Protein AF-A0AAE4RZH1-F1 (afdb_monomer_lite)

Structure (mmCIF, N/CA/C/O backbone):
data_AF-A0AAE4RZH1-F1
#
_entry.id   AF-A0AAE4RZH1-F1
#
loop_
_atom_site.group_PDB
_atom_site.id
_atom_site.type_symbol
_atom_site.label_atom_id
_atom_site.label_alt_id
_atom_site.label_comp_id
_atom_site.label_asym_id
_atom_site.label_entity_id
_atom_site.label_seq_id
_atom_site.pdbx_PDB_ins_code
_atom_site.Cartn_x
_atom_site.Cartn_y
_atom_site.Cartn_z
_atom_site.occupancy
_atom_site.B_iso_or_equiv
_atom_site.auth_seq_id
_atom_site.auth_comp_id
_atom_site.auth_asym_id
_atom_site.auth_atom_id
_atom_site.pdbx_PDB_model_num
ATOM 1 N N . MET A 1 1 ? -10.226 2.695 15.958 1.00 78.38 1 MET A N 1
ATOM 2 C CA . MET A 1 1 ? -9.961 4.077 15.501 1.00 78.38 1 MET A CA 1
ATOM 3 C C . MET A 1 1 ? -9.413 3.978 14.092 1.00 78.38 1 MET A C 1
ATOM 5 O O . MET A 1 1 ? -8.546 3.138 13.888 1.00 78.38 1 MET A O 1
ATOM 9 N N . ASN A 1 2 ? -9.958 4.729 13.132 1.00 88.06 2 ASN A N 1
ATOM 10 C CA . ASN A 1 2 ? -9.445 4.703 11.759 1.00 88.06 2 ASN A CA 1
ATOM 11 C C . ASN A 1 2 ? -8.104 5.439 11.706 1.00 88.06 2 ASN A C 1
ATOM 13 O O . ASN A 1 2 ? -7.979 6.518 12.287 1.00 88.06 2 ASN A O 1
ATOM 17 N N . LYS A 1 3 ? -7.123 4.856 11.018 1.00 91.38 3 LYS A N 1
ATOM 18 C CA . LYS A 1 3 ? -5.804 5.440 10.775 1.00 91.38 3 LYS A CA 1
ATOM 19 C C . LYS A 1 3 ? -5.711 5.826 9.306 1.00 91.38 3 LYS A C 1
ATOM 21 O O . LYS A 1 3 ? -5.816 4.958 8.446 1.00 91.38 3 LYS A O 1
ATOM 26 N N . PHE A 1 4 ? -5.509 7.108 9.026 1.00 94.50 4 PHE A N 1
ATOM 27 C CA . PHE A 1 4 ? -5.317 7.614 7.669 1.00 94.50 4 PHE A CA 1
ATOM 28 C C . PHE A 1 4 ? -3.854 7.999 7.464 1.00 94.50 4 PHE A C 1
ATOM 30 O O . PHE A 1 4 ? -3.257 8.605 8.353 1.00 94.50 4 PHE A O 1
ATOM 37 N N . VAL A 1 5 ? -3.287 7.633 6.316 1.00 94.56 5 VAL A N 1
ATOM 38 C CA . VAL A 1 5 ? -1.898 7.935 5.942 1.00 94.56 5 VAL A CA 1
ATOM 39 C C . VAL A 1 5 ? -1.848 8.512 4.530 1.00 94.56 5 VAL A C 1
ATOM 41 O O . VAL A 1 5 ? -2.660 8.141 3.681 1.00 94.56 5 VAL A O 1
ATOM 44 N N . GLU A 1 6 ? -0.905 9.419 4.290 1.00 94.69 6 GLU A N 1
ATOM 45 C CA . GLU A 1 6 ? -0.599 9.947 2.958 1.00 94.69 6 GLU A CA 1
ATOM 46 C C . GLU A 1 6 ? 0.475 9.068 2.303 1.00 94.69 6 GLU A C 1
ATOM 48 O O . GLU A 1 6 ? 1.500 8.771 2.917 1.00 94.69 6 GLU A O 1
ATOM 53 N N . ILE A 1 7 ? 0.227 8.649 1.064 1.00 93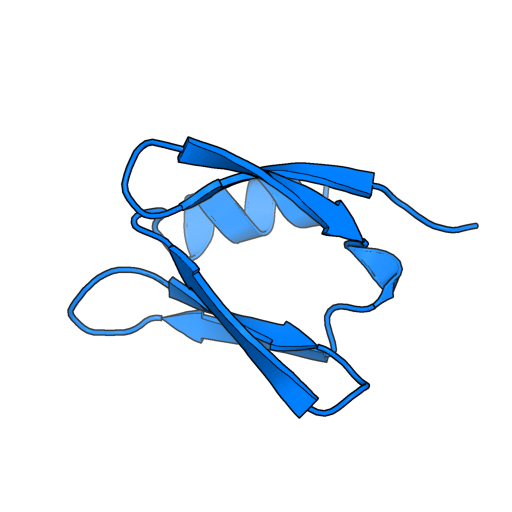.81 7 ILE A N 1
ATOM 54 C CA . ILE A 1 7 ? 1.170 7.944 0.190 1.00 93.81 7 ILE A CA 1
ATOM 55 C C . ILE A 1 7 ? 1.203 8.630 -1.181 1.00 93.81 7 ILE A C 1
ATOM 57 O O . ILE A 1 7 ? 0.338 9.447 -1.490 1.00 93.81 7 ILE A O 1
ATOM 61 N N . THR A 1 8 ? 2.172 8.275 -2.017 1.00 92.81 8 THR A N 1
ATOM 62 C CA . THR A 1 8 ? 2.237 8.675 -3.423 1.00 92.81 8 THR A CA 1
ATOM 63 C C . THR A 1 8 ? 1.867 7.480 -4.298 1.00 92.81 8 THR A C 1
ATOM 65 O O . THR A 1 8 ? 2.282 6.355 -4.011 1.00 92.81 8 THR A O 1
ATOM 68 N N . VAL A 1 9 ? 1.055 7.723 -5.321 1.00 92.44 9 VAL A N 1
ATOM 69 C CA . VAL A 1 9 ? 0.624 6.750 -6.330 1.00 92.44 9 VAL A CA 1
ATOM 70 C C . VAL A 1 9 ? 0.670 7.451 -7.680 1.00 92.44 9 VAL A C 1
ATOM 72 O O . VAL A 1 9 ? 0.029 8.490 -7.833 1.00 92.44 9 VAL A O 1
ATOM 75 N N . ASP A 1 10 ? 1.432 6.918 -8.631 1.00 90.06 10 ASP A N 1
ATOM 76 C CA . ASP A 1 10 ? 1.613 7.490 -9.974 1.00 90.06 10 ASP A CA 1
ATOM 77 C C . ASP A 1 10 ? 2.045 8.972 -9.934 1.00 90.06 10 ASP A C 1
ATOM 79 O O . ASP A 1 10 ? 1.605 9.814 -10.719 1.00 90.06 10 ASP A O 1
ATOM 83 N N . GLY A 1 11 ? 2.898 9.317 -8.964 1.00 89.69 11 GLY A N 1
ATOM 84 C CA . GLY A 1 11 ? 3.342 10.693 -8.704 1.00 89.69 11 GLY A CA 1
ATOM 85 C C . GLY A 1 11 ? 2.324 11.611 -8.005 1.00 89.69 11 GLY A C 1
ATOM 86 O O . GLY A 1 11 ? 2.673 12.747 -7.672 1.00 89.69 11 GLY A O 1
ATOM 87 N N . GLU A 1 12 ? 1.104 11.148 -7.719 1.00 93.88 12 GLU A N 1
ATOM 88 C CA . GLU A 1 12 ? 0.067 11.920 -7.027 1.00 93.88 12 GLU A CA 1
ATOM 89 C C . GLU A 1 12 ? -0.068 11.543 -5.549 1.00 93.88 12 GLU A C 1
ATOM 91 O O . GLU A 1 12 ? 0.014 10.381 -5.151 1.00 93.88 12 GLU A O 1
ATOM 96 N N . LYS A 1 13 ? -0.324 12.548 -4.705 1.00 93.62 13 LYS A N 1
ATOM 97 C CA . LYS A 1 13 ? -0.571 12.334 -3.276 1.00 93.62 13 LYS A CA 1
ATOM 98 C C . LYS A 1 13 ? -1.965 11.756 -3.052 1.00 93.62 13 LYS A C 1
ATOM 100 O O . LYS A 1 13 ? -2.968 12.383 -3.381 1.00 93.62 13 LYS A O 1
ATOM 105 N N . CYS A 1 14 ? -2.016 10.604 -2.399 1.00 93.25 14 CYS A N 1
ATOM 106 C CA . CYS A 1 14 ? -3.226 9.872 -2.064 1.00 93.25 14 CYS A CA 1
ATOM 107 C C . CYS A 1 14 ? -3.327 9.668 -0.550 1.00 93.25 14 CYS A C 1
ATOM 109 O O . CYS A 1 14 ? -2.367 9.256 0.098 1.00 93.25 14 CYS A O 1
ATOM 111 N N . ILE A 1 15 ? -4.511 9.894 0.022 1.00 94.88 15 ILE A N 1
ATOM 112 C CA . ILE A 1 15 ? 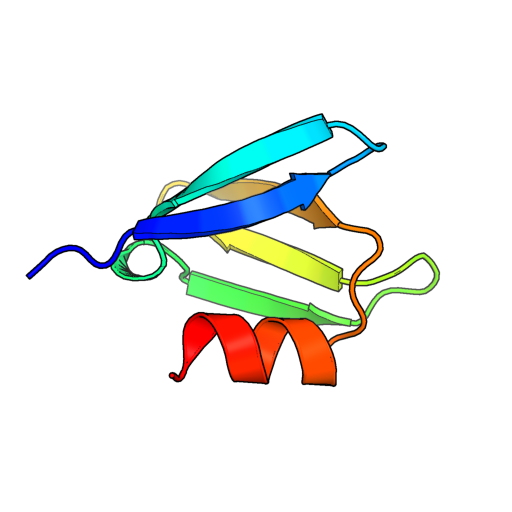-4.790 9.557 1.423 1.00 94.88 15 ILE A CA 1
ATOM 113 C C . ILE A 1 15 ? -5.522 8.220 1.458 1.00 94.88 15 ILE A C 1
ATOM 115 O O . ILE A 1 15 ? -6.601 8.082 0.882 1.00 94.88 15 ILE A O 1
ATOM 119 N N . ILE A 1 16 ? -4.964 7.245 2.174 1.00 94.69 16 ILE A N 1
ATOM 120 C CA . ILE A 1 16 ? -5.572 5.923 2.346 1.00 94.69 16 ILE A CA 1
ATOM 121 C C . ILE A 1 16 ? -5.930 5.664 3.809 1.00 94.69 16 ILE A C 1
ATOM 123 O O . ILE A 1 16 ? -5.271 6.142 4.732 1.00 94.69 16 ILE A O 1
ATOM 127 N N . ASN A 1 17 ? -6.974 4.865 4.030 1.00 94.81 17 ASN A N 1
ATOM 128 C CA . ASN A 1 17 ? -7.305 4.349 5.355 1.00 94.81 17 ASN A CA 1
ATOM 129 C C . ASN A 1 17 ? -6.485 3.078 5.625 1.00 94.81 17 ASN A C 1
ATOM 131 O O . ASN A 1 17 ? -6.859 1.989 5.188 1.00 94.81 17 ASN A O 1
ATOM 135 N N . ALA A 1 18 ? -5.387 3.212 6.367 1.00 94.06 18 ALA A N 1
ATOM 136 C CA . ALA A 1 18 ? -4.520 2.108 6.772 1.00 94.06 18 ALA A CA 1
ATOM 137 C C . ALA A 1 18 ? -5.277 1.033 7.571 1.00 94.06 18 ALA A C 1
ATOM 139 O O . ALA A 1 18 ? -4.959 -0.148 7.467 1.00 94.06 18 ALA A O 1
ATOM 140 N N . SER A 1 19 ? -6.327 1.404 8.315 1.00 94.06 19 SER A N 1
ATOM 141 C CA . SER A 1 19 ? -7.157 0.434 9.049 1.00 94.06 19 SER A CA 1
ATOM 142 C C . SER A 1 19 ? -8.011 -0.457 8.143 1.00 94.06 19 SER A C 1
ATOM 144 O O . SER A 1 19 ? -8.483 -1.497 8.593 1.00 94.06 19 SER A O 1
ATOM 146 N N . ALA A 1 20 ? -8.224 -0.056 6.888 1.00 95.00 20 ALA A N 1
ATOM 147 C CA . ALA A 1 20 ? -8.969 -0.830 5.898 1.00 95.00 20 ALA A CA 1
ATOM 148 C C . ALA A 1 20 ? -8.059 -1.696 5.010 1.00 95.00 20 ALA A C 1
ATOM 150 O O . ALA A 1 20 ? -8.562 -2.403 4.134 1.00 95.00 20 ALA A O 1
ATOM 151 N N . VAL A 1 21 ? -6.736 -1.644 5.205 1.00 94.88 21 VAL A N 1
ATOM 152 C CA . VAL A 1 21 ? -5.787 -2.491 4.475 1.00 94.88 21 VAL A CA 1
ATOM 153 C C . VAL A 1 21 ? -5.953 -3.933 4.946 1.00 94.88 21 VAL A C 1
ATOM 155 O O . VAL A 1 21 ? -5.903 -4.236 6.135 1.00 94.88 21 VAL A O 1
ATOM 158 N N . GLN A 1 22 ? -6.178 -4.830 3.994 1.00 95.69 22 GLN A N 1
ATOM 159 C CA . GLN A 1 22 ? -6.257 -6.268 4.219 1.00 95.69 22 GLN A CA 1
ATOM 160 C C . GLN A 1 22 ? -4.887 -6.931 4.051 1.00 95.69 22 GLN A C 1
ATOM 162 O O . GLN A 1 22 ? -4.548 -7.852 4.790 1.00 95.69 22 GLN A O 1
ATOM 167 N N . LEU A 1 23 ? -4.127 -6.502 3.044 1.00 94.69 23 LEU A N 1
ATOM 168 C CA . LEU A 1 23 ? -2.894 -7.152 2.608 1.00 94.69 23 LEU A CA 1
ATOM 169 C C . LEU A 1 23 ? -1.991 -6.135 1.909 1.00 94.69 23 LEU A C 1
ATOM 171 O O . LEU A 1 23 ? -2.465 -5.287 1.154 1.00 94.69 23 LEU A O 1
ATOM 175 N N . VAL A 1 24 ? -0.686 -6.301 2.102 1.00 95.44 24 VAL A N 1
ATOM 176 C CA . VAL A 1 24 ? 0.366 -5.612 1.354 1.00 95.44 24 VAL A CA 1
ATOM 177 C C . VAL A 1 24 ? 1.270 -6.664 0.713 1.00 95.44 24 VAL A C 1
ATOM 179 O O . VAL A 1 24 ? 1.696 -7.599 1.394 1.00 95.44 24 VAL A O 1
ATOM 182 N N . LYS A 1 25 ? 1.550 -6.545 -0.588 1.00 95.50 25 LYS A N 1
ATOM 183 C CA . LYS A 1 25 ? 2.346 -7.525 -1.342 1.00 95.50 25 LYS A CA 1
ATOM 184 C C . LYS A 1 25 ? 3.392 -6.829 -2.224 1.00 95.50 25 LYS A C 1
ATOM 186 O O . LYS A 1 25 ? 3.000 -5.963 -3.004 1.00 95.50 25 LYS A O 1
ATOM 191 N N . PRO A 1 26 ? 4.675 -7.231 -2.185 1.00 96.62 26 PRO A N 1
ATOM 192 C CA 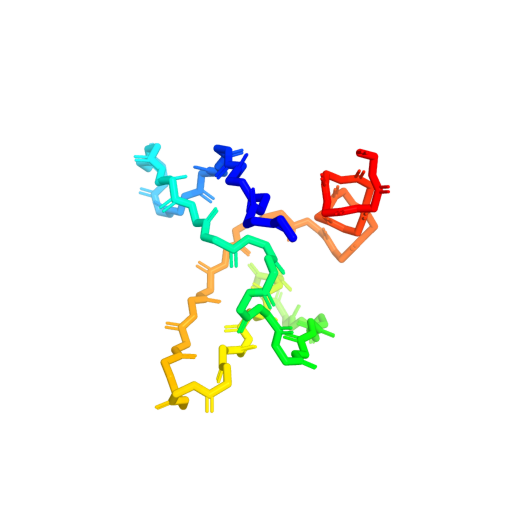. PRO A 1 26 ? 5.653 -6.767 -3.167 1.00 96.62 26 PRO A CA 1
ATOM 193 C C . PRO A 1 26 ? 5.306 -7.265 -4.581 1.00 96.62 26 PRO A C 1
ATOM 195 O O . PRO A 1 26 ? 4.749 -8.355 -4.761 1.00 96.62 26 PRO A O 1
ATOM 198 N N . THR A 1 27 ? 5.650 -6.463 -5.581 1.00 94.50 27 THR A N 1
ATOM 199 C CA . THR A 1 27 ? 5.481 -6.727 -7.017 1.00 94.50 27 THR A CA 1
ATOM 200 C C . THR A 1 27 ? 6.734 -6.282 -7.774 1.00 94.50 27 THR A C 1
ATOM 202 O O . THR A 1 27 ? 7.599 -5.634 -7.188 1.00 94.50 27 THR A O 1
ATOM 205 N N . ASP A 1 28 ? 6.827 -6.600 -9.066 1.00 91.56 28 ASP A N 1
ATOM 206 C CA . ASP A 1 28 ? 7.985 -6.220 -9.891 1.00 91.56 28 ASP A CA 1
ATOM 207 C C . ASP A 1 28 ? 8.116 -4.693 -10.074 1.00 91.56 28 ASP A C 1
ATOM 209 O O . ASP A 1 28 ? 9.209 -4.191 -10.316 1.00 91.56 28 ASP A O 1
ATOM 213 N N . GLU A 1 29 ? 7.017 -3.950 -9.907 1.00 87.94 29 GLU A N 1
ATOM 214 C CA . GLU A 1 29 ? 6.926 -2.501 -10.149 1.00 87.94 29 GLU A CA 1
ATOM 215 C C . GLU A 1 29 ? 6.790 -1.672 -8.856 1.00 87.94 29 GLU A C 1
ATOM 217 O O . GLU A 1 29 ? 6.590 -0.463 -8.910 1.00 87.94 29 GLU A O 1
ATOM 222 N N . GLY A 1 30 ? 6.882 -2.304 -7.681 1.00 93.88 30 GLY A N 1
ATOM 223 C CA . GLY A 1 30 ? 6.647 -1.649 -6.390 1.00 93.88 30 GLY A CA 1
ATOM 224 C C . GLY A 1 30 ? 5.798 -2.515 -5.469 1.00 93.88 30 GLY A C 1
ATOM 225 O O . GLY A 1 30 ? 6.053 -3.714 -5.320 1.00 93.88 30 GLY A O 1
ATOM 226 N N . THR A 1 31 ? 4.760 -1.946 -4.860 1.00 96.62 31 THR A N 1
ATOM 227 C CA . THR A 1 31 ? 3.931 -2.650 -3.871 1.00 96.62 31 THR A CA 1
ATOM 228 C C . THR A 1 31 ? 2.438 -2.527 -4.164 1.00 96.62 31 THR A C 1
ATOM 230 O O . THR A 1 31 ? 1.920 -1.449 -4.435 1.00 96.62 31 THR A O 1
ATOM 233 N N . LEU A 1 32 ? 1.723 -3.648 -4.056 1.00 96.19 32 LEU A N 1
ATOM 234 C CA . LEU A 1 32 ? 0.265 -3.713 -4.121 1.00 96.19 32 LEU A CA 1
ATOM 235 C C 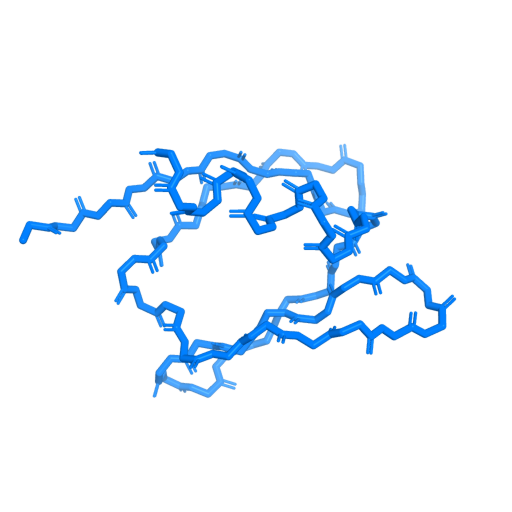. LEU A 1 32 ? -0.335 -3.627 -2.712 1.00 96.19 32 LEU A C 1
ATOM 237 O O . LEU A 1 32 ? 0.037 -4.393 -1.817 1.00 96.19 32 LEU A O 1
ATOM 241 N N . ILE A 1 33 ? -1.341 -2.771 -2.559 1.00 96.56 33 ILE A N 1
ATOM 242 C CA . ILE A 1 33 ? -2.211 -2.672 -1.385 1.00 96.56 33 ILE A CA 1
ATOM 243 C C . ILE A 1 33 ? -3.581 -3.235 -1.753 1.00 96.56 33 ILE A C 1
ATOM 245 O O . ILE A 1 33 ? -4.217 -2.758 -2.693 1.00 96.56 33 ILE A O 1
ATOM 249 N N . LEU A 1 34 ? -4.050 -4.233 -1.005 1.00 97.06 34 LEU A N 1
ATOM 250 C CA . LEU A 1 34 ? -5.416 -4.748 -1.086 1.00 97.06 34 LEU A CA 1
ATOM 251 C C . LEU A 1 34 ? -6.203 -4.270 0.132 1.00 97.06 34 LEU A C 1
ATOM 253 O O . LEU A 1 34 ? -5.784 -4.490 1.270 1.00 97.06 34 LEU A O 1
ATOM 257 N N . PHE A 1 35 ? -7.359 -3.661 -0.103 1.00 96.62 35 PHE A N 1
ATOM 258 C CA . PHE A 1 35 ? -8.281 -3.231 0.943 1.00 96.62 35 PHE A CA 1
ATOM 259 C C . PHE A 1 35 ? -9.351 -4.293 1.211 1.00 96.62 35 PHE A C 1
ATOM 261 O O . PHE A 1 35 ? -9.692 -5.087 0.337 1.00 96.62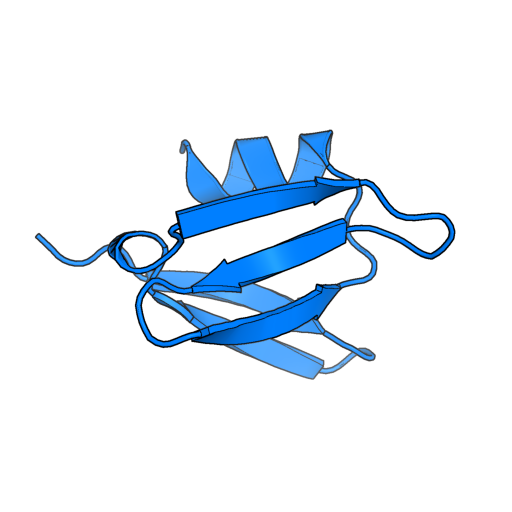 35 PHE A O 1
ATOM 268 N N . GLN A 1 36 ? -9.937 -4.267 2.408 1.00 95.94 36 GLN A N 1
ATOM 269 C CA . GLN A 1 36 ? -10.978 -5.211 2.846 1.00 95.94 36 GLN A CA 1
ATOM 270 C C . GLN A 1 36 ? -12.227 -5.221 1.947 1.00 95.94 36 GLN A C 1
ATOM 272 O O . GLN A 1 36 ? -12.944 -6.215 1.895 1.00 95.94 36 GLN A O 1
ATOM 277 N N . ASN A 1 37 ? -12.492 -4.126 1.231 1.00 95.88 37 ASN A N 1
ATOM 278 C CA . ASN A 1 37 ? -13.591 -4.020 0.269 1.00 95.88 37 ASN A CA 1
ATOM 279 C C . ASN A 1 37 ? -13.235 -4.555 -1.135 1.00 95.88 37 ASN A C 1
ATOM 281 O O . ASN A 1 37 ? -14.042 -4.430 -2.053 1.00 95.88 37 ASN A O 1
ATOM 285 N N . GLY A 1 38 ? -12.034 -5.109 -1.323 1.00 96.06 38 GLY A N 1
ATOM 286 C CA . GLY A 1 38 ? -11.541 -5.624 -2.600 1.00 96.06 38 GLY A CA 1
ATOM 287 C C . GLY A 1 38 ? -10.870 -4.586 -3.505 1.00 96.06 38 GLY A C 1
ATOM 288 O O . GLY A 1 38 ? -10.343 -4.967 -4.552 1.00 96.06 38 GLY A O 1
ATOM 289 N N . ALA A 1 39 ? -10.848 -3.303 -3.122 1.00 95.56 39 ALA A N 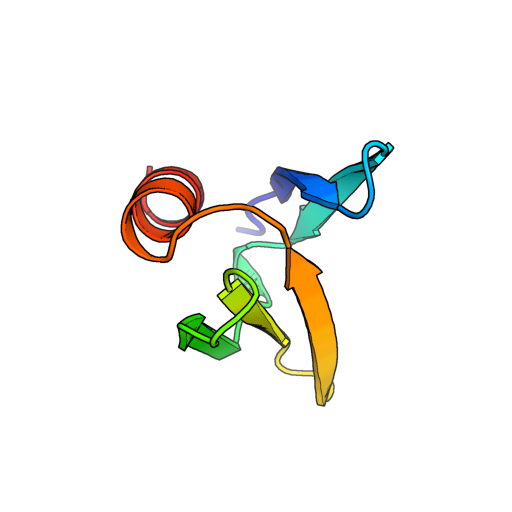1
ATOM 290 C CA . ALA A 1 39 ? -10.120 -2.274 -3.861 1.00 95.56 39 ALA A CA 1
ATOM 291 C C . ALA A 1 39 ? -8.609 -2.540 -3.830 1.00 95.56 39 ALA A C 1
ATOM 293 O O . ALA A 1 39 ? -8.081 -3.116 -2.874 1.00 95.56 39 ALA A O 1
ATOM 294 N N . LYS A 1 40 ? -7.914 -2.112 -4.885 1.00 95.25 40 LYS A N 1
ATOM 295 C CA . LYS A 1 40 ? -6.480 -2.334 -5.074 1.00 95.25 40 LYS A CA 1
ATOM 296 C C . LYS A 1 40 ? -5.798 -1.045 -5.497 1.00 95.25 40 LYS A C 1
ATOM 298 O O . LYS A 1 40 ? -6.338 -0.328 -6.333 1.00 95.25 40 LYS A O 1
ATOM 303 N N . ILE A 1 41 ? -4.620 -0.794 -4.940 1.00 94.56 41 ILE A N 1
ATOM 304 C CA . ILE A 1 41 ? -3.747 0.319 -5.322 1.00 94.56 41 ILE A CA 1
ATOM 305 C C . ILE A 1 41 ? -2.342 -0.237 -5.529 1.00 94.56 41 ILE A C 1
ATOM 307 O O . ILE A 1 41 ? -1.843 -0.965 -4.670 1.00 94.56 41 ILE A O 1
ATOM 311 N N . HIS A 1 42 ? -1.722 0.100 -6.655 1.00 95.19 42 HIS A N 1
ATOM 312 C CA . HIS A 1 42 ? -0.289 -0.081 -6.862 1.00 95.19 42 HIS A CA 1
ATOM 313 C C . HIS A 1 42 ? 0.422 1.220 -6.504 1.00 95.19 42 HIS A C 1
ATOM 315 O O . HIS A 1 42 ? -0.094 2.295 -6.778 1.00 95.19 42 HIS A O 1
ATOM 321 N N . THR A 1 43 ? 1.568 1.120 -5.846 1.00 94.69 43 THR A N 1
ATOM 322 C CA . THR A 1 43 ? 2.402 2.267 -5.489 1.00 94.69 43 THR A CA 1
ATOM 323 C C . THR A 1 43 ? 3.859 1.941 -5.766 1.00 94.69 43 THR A C 1
ATOM 325 O O . THR A 1 43 ? 4.280 0.786 -5.652 1.00 94.69 43 THR A O 1
ATOM 328 N N . GLU A 1 44 ? 4.626 2.972 -6.093 1.00 93.69 44 GLU A N 1
ATOM 329 C CA . GLU A 1 44 ? 6.058 2.905 -6.362 1.00 93.69 44 GLU A CA 1
ATOM 330 C C . GLU A 1 44 ? 6.889 2.670 -5.088 1.00 93.69 44 GLU A C 1
ATOM 332 O O . GLU A 1 44 ? 8.079 2.370 -5.178 1.00 93.69 44 GLU A O 1
ATOM 337 N N . PHE A 1 45 ? 6.287 2.772 -3.893 1.00 94.56 45 PHE A N 1
ATOM 338 C CA . PHE A 1 45 ? 6.971 2.435 -2.643 1.00 94.56 45 PHE A CA 1
ATOM 339 C C . PHE A 1 45 ? 7.423 0.974 -2.620 1.00 94.56 45 PHE A C 1
ATOM 341 O O . PHE A 1 45 ? 6.682 0.056 -2.994 1.00 94.56 45 PHE A O 1
ATOM 348 N N . SER A 1 46 ? 8.607 0.732 -2.055 1.00 95.31 46 SER A N 1
ATOM 349 C CA . SER A 1 46 ? 9.012 -0.622 -1.689 1.00 95.31 46 SER A CA 1
ATOM 350 C C . SER A 1 46 ? 8.152 -1.166 -0.543 1.00 95.31 46 SER A C 1
ATOM 352 O O . SER A 1 46 ? 7.588 -0.422 0.267 1.00 95.31 46 SER A O 1
ATOM 354 N N . PHE A 1 47 ? 8.097 -2.494 -0.422 1.00 94.75 47 PHE A N 1
ATOM 355 C CA . PHE A 1 47 ? 7.334 -3.151 0.640 1.00 94.75 47 PHE A CA 1
ATOM 356 C C . PHE A 1 47 ? 7.776 -2.695 2.038 1.00 94.75 47 PHE A C 1
ATOM 358 O O . PHE A 1 47 ? 6.943 -2.533 2.930 1.00 94.75 47 PHE A O 1
ATOM 365 N N . GLN A 1 48 ? 9.079 -2.471 2.234 1.00 94.06 48 GLN A N 1
ATOM 366 C CA . GLN A 1 48 ? 9.630 -2.049 3.519 1.00 94.06 48 GLN A CA 1
ATOM 367 C C . GLN A 1 48 ? 9.256 -0.600 3.853 1.00 94.06 48 GLN A C 1
ATOM 369 O O . GLN A 1 48 ? 8.828 -0.332 4.976 1.00 94.06 48 GLN A O 1
ATOM 374 N N . GLU A 1 49 ? 9.369 0.322 2.892 1.00 94.12 49 GLU A N 1
ATOM 375 C CA . GLU A 1 49 ? 8.959 1.721 3.077 1.00 94.12 49 GLU A CA 1
ATOM 376 C C . GLU A 1 49 ? 7.474 1.814 3.412 1.00 94.12 49 GLU A C 1
ATOM 378 O O . GLU A 1 49 ? 7.097 2.433 4.409 1.00 94.12 49 GLU A O 1
ATOM 383 N N . LEU A 1 50 ? 6.634 1.122 2.639 1.00 94.19 50 LEU A N 1
ATOM 384 C CA . LEU A 1 50 ? 5.198 1.132 2.863 1.00 94.19 50 LEU A CA 1
ATOM 385 C C . LEU A 1 50 ? 4.820 0.481 4.201 1.00 94.19 50 LEU A C 1
ATOM 387 O O . LEU A 1 50 ? 3.966 1.001 4.916 1.00 94.19 50 LEU A O 1
ATOM 391 N N . SER A 1 51 ? 5.475 -0.619 4.582 1.00 91.75 51 SER A N 1
ATOM 392 C CA . SER A 1 51 ? 5.247 -1.259 5.885 1.00 91.75 51 SER A CA 1
ATOM 393 C C . SER A 1 51 ? 5.572 -0.312 7.040 1.00 91.75 51 SER A C 1
ATOM 395 O O . SER A 1 51 ? 4.795 -0.221 7.988 1.00 91.75 51 SER A O 1
ATOM 397 N N . ASN A 1 52 ? 6.666 0.448 6.944 1.00 92.31 52 ASN A N 1
ATOM 398 C CA . ASN A 1 52 ? 7.022 1.444 7.954 1.00 92.31 52 ASN A CA 1
ATOM 399 C C . ASN A 1 52 ? 5.975 2.563 8.046 1.00 92.31 52 ASN A C 1
ATOM 401 O O . ASN A 1 52 ? 5.623 2.973 9.148 1.00 92.31 52 ASN A O 1
ATOM 405 N N . ILE A 1 53 ? 5.444 3.038 6.916 1.00 91.38 53 ILE A N 1
ATOM 406 C CA . ILE A 1 53 ? 4.385 4.063 6.894 1.00 91.38 53 ILE A CA 1
ATOM 407 C C . ILE A 1 53 ? 3.096 3.533 7.538 1.00 91.38 53 ILE A C 1
ATOM 409 O O . ILE A 1 53 ? 2.443 4.231 8.310 1.00 91.38 53 ILE A O 1
ATOM 413 N N . LEU A 1 54 ? 2.713 2.291 7.235 1.00 89.81 54 LEU A N 1
ATOM 414 C CA . LEU A 1 54 ? 1.458 1.712 7.720 1.00 89.81 54 LEU A CA 1
ATOM 415 C C . LEU A 1 54 ? 1.514 1.321 9.203 1.00 89.81 54 LEU A C 1
ATOM 417 O O . LEU A 1 54 ? 0.496 1.419 9.895 1.00 89.81 54 LEU A O 1
ATOM 421 N N . LEU A 1 55 ? 2.675 0.891 9.701 1.00 82.81 55 LEU A N 1
ATOM 422 C CA . LEU A 1 55 ? 2.844 0.382 11.066 1.00 82.81 55 LEU A CA 1
ATOM 423 C C . LEU A 1 55 ? 3.210 1.460 12.100 1.00 82.81 55 LEU A C 1
ATOM 425 O O . LEU A 1 55 ? 2.895 1.256 13.270 1.00 82.81 55 LEU A O 1
ATOM 429 N N . ASN A 1 56 ? 3.795 2.592 11.687 1.00 74.06 56 ASN A N 1
ATOM 430 C CA . ASN A 1 56 ? 4.026 3.768 12.549 1.00 74.06 56 ASN A CA 1
ATOM 431 C C . ASN A 1 56 ? 2.751 4.590 12.693 1.00 74.06 56 ASN A C 1
ATOM 433 O O . ASN A 1 56 ? 2.081 4.541 13.743 1.00 74.06 56 ASN A O 1
#

Organism: NCBI:txid357276

Foldseek 3Di:
DWDWFWDAAPNDIDIDGLVQFPDWDADPQAIWTAGPVRDIGGHNHHSVRVCVRSVD

pLDDT: mean 93.18, std 4.14, range [74.06, 97.06]

Secondary structure (DSSP, 8-state):
---EEEEEETTEEEEEEGGGEEEEEEETTEEEEEETTS-EEEESS-HHHHHHHHH-

Sequence (56 aa):
MNKFVEITVDGEKCIINASAVQLVKPTDEGTLILFQNGAKIHTEFSFQELSNILLN

Radius of gyration: 10.29 Å; chains: 1; bounding box: 23×20×26 Å